Protein AF-A0A522ETX8-F1 (afdb_monomer_lite)

Radius of gyration: 16.04 Å; chains: 1; bounding box: 42×30×45 Å

Foldseek 3Di:
DDDDPVNVVLVVQLVVQLVVLLVCLVVLVVDDDVVNVVCVVSCVLLVVLCVVCVVVVVPDNSSVDSVSSSVSRSVVSNVVSVVVVVVVVVVVVVD

Structure (mmCIF, N/CA/C/O backbone):
data_AF-A0A522ETX8-F1
#
_entry.id   AF-A0A522ETX8-F1
#
loop_
_atom_site.group_PDB
_atom_site.id
_atom_site.type_symbol
_atom_site.label_atom_id
_atom_site.label_alt_id
_atom_site.label_comp_id
_atom_site.label_asym_id
_atom_site.label_entity_id
_atom_site.label_seq_id
_atom_site.pdbx_PDB_ins_code
_atom_site.Cartn_x
_atom_site.Cartn_y
_atom_site.Cartn_z
_atom_site.occupancy
_atom_site.B_iso_or_equiv
_atom_site.auth_seq_id
_atom_site.auth_comp_id
_atom_site.auth_asym_id
_atom_site.auth_atom_id
_atom_site.pdbx_PDB_model_num
ATOM 1 N N . MET A 1 1 ? -22.092 19.927 9.739 1.00 49.50 1 MET A N 1
ATOM 2 C CA . MET A 1 1 ? -21.683 18.519 9.544 1.00 49.50 1 MET A CA 1
ATOM 3 C C . MET A 1 1 ? -20.654 18.174 10.617 1.00 49.50 1 MET A C 1
ATOM 5 O O . MET A 1 1 ? -19.488 18.512 10.478 1.00 49.50 1 MET A O 1
ATOM 9 N N . THR A 1 2 ? -21.089 17.643 11.760 1.00 54.78 2 THR A N 1
ATOM 10 C CA . THR A 1 2 ? -20.217 17.379 12.917 1.00 54.78 2 THR A CA 1
ATOM 11 C C . THR A 1 2 ? -19.473 16.063 12.712 1.00 54.78 2 THR A C 1
ATOM 13 O O . THR A 1 2 ? -20.033 14.981 12.886 1.00 54.78 2 THR A O 1
ATOM 16 N N . ILE A 1 3 ? -18.199 16.153 12.325 1.00 64.56 3 ILE A N 1
ATOM 17 C CA . ILE A 1 3 ? -17.303 14.996 12.266 1.00 64.56 3 ILE A CA 1
ATOM 18 C C . ILE A 1 3 ? -17.188 14.435 13.687 1.00 64.56 3 ILE A C 1
ATOM 20 O O . ILE A 1 3 ? -16.651 15.067 14.596 1.00 64.56 3 ILE A O 1
ATOM 24 N N . THR A 1 4 ? -17.741 13.247 13.901 1.00 81.06 4 THR A N 1
ATOM 25 C CA . THR A 1 4 ? -17.735 12.582 15.206 1.00 81.06 4 THR A CA 1
ATOM 26 C C . THR A 1 4 ? -16.304 12.150 15.553 1.00 81.06 4 THR A C 1
ATOM 28 O O . THR A 1 4 ? -15.564 11.713 14.672 1.00 81.06 4 THR A O 1
ATOM 31 N N . ARG A 1 5 ? -15.902 12.192 16.837 1.00 82.25 5 ARG A N 1
ATOM 32 C CA . ARG A 1 5 ? -14.549 11.785 17.302 1.00 82.25 5 ARG A CA 1
ATOM 33 C C . ARG A 1 5 ? -14.089 10.422 16.761 1.00 82.25 5 ARG A C 1
ATOM 35 O O . ARG A 1 5 ? -12.895 10.205 16.582 1.00 82.25 5 ARG A O 1
ATOM 42 N N . ARG A 1 6 ? -15.027 9.508 16.497 1.00 81.19 6 ARG A N 1
ATOM 43 C CA . ARG A 1 6 ? -14.761 8.202 15.881 1.00 81.19 6 ARG A CA 1
ATOM 44 C C . ARG A 1 6 ? -14.215 8.321 14.455 1.00 81.19 6 ARG A C 1
ATOM 46 O O . ARG A 1 6 ? -13.221 7.675 14.154 1.00 81.19 6 ARG A O 1
ATOM 53 N N . TYR A 1 7 ? -14.807 9.164 13.611 1.00 84.06 7 TYR A N 1
ATOM 54 C CA . TYR A 1 7 ? -14.329 9.370 12.241 1.00 84.06 7 TYR A CA 1
ATOM 55 C C . TYR A 1 7 ? -12.941 9.998 12.214 1.00 84.06 7 TYR A C 1
ATOM 57 O O . TYR A 1 7 ? -12.107 9.558 11.435 1.00 84.06 7 TYR A O 1
ATOM 65 N N . ILE A 1 8 ? -12.659 10.945 13.117 1.00 87.06 8 ILE A N 1
ATOM 66 C CA . ILE A 1 8 ? -11.314 11.525 13.258 1.00 87.06 8 ILE A CA 1
ATOM 67 C C . ILE A 1 8 ? -10.296 10.420 13.550 1.00 87.06 8 ILE A C 1
ATOM 69 O O . ILE A 1 8 ? -9.295 10.319 12.853 1.00 87.06 8 ILE A O 1
ATOM 73 N N . LYS A 1 9 ? -10.580 9.536 14.517 1.00 88.31 9 LYS A N 1
ATOM 74 C CA . LYS A 1 9 ? -9.692 8.408 14.841 1.00 88.31 9 LYS A CA 1
ATOM 75 C C . LYS A 1 9 ? -9.468 7.474 13.651 1.00 88.31 9 LYS A C 1
ATOM 77 O O . LYS A 1 9 ? -8.333 7.078 13.413 1.00 88.31 9 LYS A O 1
ATOM 82 N N . LEU A 1 10 ? -10.528 7.131 12.916 1.00 90.06 10 LEU A N 1
ATOM 83 C CA . LEU A 1 10 ? -10.426 6.253 11.747 1.00 90.06 10 LEU A CA 1
ATOM 84 C C . LEU A 1 10 ? -9.596 6.901 10.638 1.00 90.06 10 LEU A C 1
ATOM 86 O O . LEU A 1 10 ? -8.665 6.275 10.145 1.00 90.06 10 LEU A O 1
ATOM 90 N N . ILE A 1 11 ? -9.878 8.160 10.296 1.00 90.75 11 ILE A N 1
ATOM 91 C CA . ILE A 1 11 ? -9.123 8.909 9.284 1.00 90.75 11 ILE A CA 1
ATOM 92 C C . ILE A 1 11 ? -7.653 9.004 9.694 1.00 90.75 11 ILE A C 1
ATOM 94 O O . ILE A 1 11 ? -6.784 8.658 8.904 1.00 90.75 11 ILE A O 1
ATOM 98 N N . SER A 1 12 ? -7.360 9.385 10.941 1.00 91.88 12 SER A N 1
ATOM 99 C CA . SER A 1 12 ? -5.984 9.438 11.442 1.00 91.88 12 SER A CA 1
ATOM 100 C C . SER A 1 12 ? -5.283 8.081 11.361 1.00 91.88 12 SER A C 1
ATOM 102 O O . SER A 1 12 ? -4.128 8.031 10.951 1.00 91.88 12 SER A O 1
ATOM 104 N N . ALA A 1 13 ? -5.964 6.983 11.703 1.00 91.50 13 ALA A N 1
ATOM 105 C CA . ALA A 1 13 ? -5.397 5.640 11.606 1.00 91.50 13 ALA A CA 1
ATOM 106 C C . ALA A 1 13 ? -5.088 5.246 10.154 1.00 91.50 13 ALA A C 1
ATOM 108 O O . ALA A 1 13 ? -4.000 4.741 9.886 1.00 91.50 13 ALA A O 1
ATOM 109 N N . VAL A 1 14 ? -6.003 5.523 9.215 1.00 93.69 14 VAL A N 1
ATOM 110 C CA . VAL A 1 14 ? -5.773 5.282 7.781 1.00 93.69 14 VAL A CA 1
ATOM 111 C C . VAL A 1 14 ? -4.579 6.094 7.294 1.00 93.69 14 VAL A C 1
ATOM 113 O O . VAL A 1 14 ? -3.685 5.535 6.662 1.00 93.69 14 VAL A O 1
ATOM 116 N N . THR A 1 15 ? -4.529 7.389 7.609 1.00 92.94 15 THR A N 1
ATOM 117 C CA . THR A 1 15 ? -3.443 8.273 7.172 1.00 92.94 15 THR A CA 1
ATOM 118 C C . THR A 1 15 ? -2.097 7.814 7.724 1.00 92.94 15 THR A C 1
ATOM 120 O O . THR A 1 15 ? -1.144 7.681 6.961 1.00 92.94 15 THR A O 1
ATOM 123 N N . LEU A 1 16 ? -2.012 7.508 9.023 1.00 94.44 16 LEU A N 1
ATOM 124 C CA . LEU A 1 16 ? -0.775 7.029 9.646 1.00 94.44 16 LEU A CA 1
ATOM 125 C C . LEU A 1 16 ? -0.301 5.710 9.032 1.00 94.44 16 LEU A C 1
ATOM 127 O O . LEU A 1 16 ? 0.874 5.581 8.697 1.00 94.44 16 LEU A O 1
ATOM 131 N N . LEU A 1 17 ? -1.209 4.752 8.837 1.00 93.19 17 LEU A N 1
ATOM 132 C CA . LEU A 1 17 ? -0.876 3.467 8.229 1.00 93.19 17 LEU A CA 1
ATOM 133 C C . LEU A 1 17 ? -0.414 3.635 6.775 1.00 93.19 17 LEU A C 1
ATOM 135 O O . LEU A 1 17 ? 0.569 3.024 6.367 1.00 93.19 17 LEU A O 1
ATOM 139 N N . THR A 1 18 ? -1.060 4.527 6.022 1.00 93.00 18 THR A N 1
ATOM 140 C CA . THR A 1 18 ? -0.691 4.839 4.634 1.00 93.00 18 THR A CA 1
ATOM 141 C C . THR A 1 18 ? 0.712 5.430 4.552 1.00 93.00 18 THR A C 1
ATOM 143 O O . THR A 1 18 ? 1.512 5.003 3.717 1.00 93.00 18 THR A O 1
ATOM 146 N N . VAL A 1 19 ? 1.027 6.392 5.425 1.00 93.56 19 VAL A N 1
ATOM 147 C CA . VAL A 1 19 ? 2.357 7.012 5.498 1.00 93.56 19 VAL A CA 1
ATOM 148 C C . VAL A 1 19 ? 3.407 5.968 5.866 1.00 93.56 19 VAL A C 1
ATOM 150 O O . VAL A 1 19 ? 4.430 5.890 5.194 1.00 93.56 19 VAL A O 1
ATOM 153 N N . LEU A 1 20 ? 3.136 5.122 6.865 1.00 92.81 20 LEU A N 1
ATOM 154 C CA . LEU A 1 20 ? 4.051 4.058 7.284 1.00 92.81 20 LEU A CA 1
ATOM 155 C C . LEU A 1 20 ? 4.310 3.041 6.171 1.00 92.81 20 LEU A C 1
ATOM 157 O O . LEU A 1 20 ? 5.465 2.720 5.916 1.00 92.81 20 LEU A O 1
ATOM 161 N N . LEU A 1 21 ? 3.270 2.560 5.487 1.00 91.31 21 LEU A N 1
ATOM 162 C CA . LEU A 1 21 ? 3.410 1.605 4.383 1.00 91.31 21 LEU A CA 1
ATOM 163 C C . LEU A 1 21 ? 4.156 2.210 3.195 1.00 91.31 21 LEU A C 1
ATOM 165 O O . LEU A 1 21 ? 4.986 1.545 2.584 1.00 91.31 21 LEU A O 1
ATOM 169 N N . THR A 1 22 ? 3.889 3.477 2.883 1.00 90.56 22 THR A N 1
ATOM 170 C CA . THR A 1 22 ? 4.551 4.172 1.774 1.00 90.56 22 THR A CA 1
ATOM 171 C C . THR A 1 22 ? 6.018 4.429 2.090 1.00 90.56 22 THR A C 1
ATOM 173 O O . THR A 1 22 ? 6.880 4.127 1.273 1.00 90.56 22 THR A O 1
ATOM 176 N N . TRP A 1 23 ? 6.319 4.920 3.294 1.00 90.88 23 TRP A N 1
ATOM 177 C CA . TRP A 1 23 ? 7.693 5.054 3.773 1.00 90.88 23 TRP A CA 1
ATOM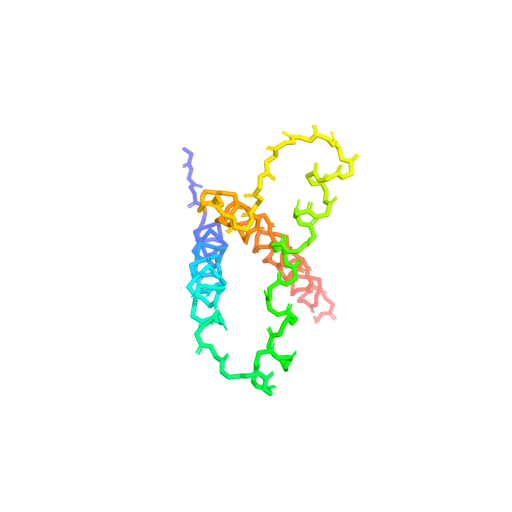 178 C C . TRP A 1 23 ? 8.422 3.709 3.749 1.00 90.88 23 TRP A C 1
ATOM 180 O O . TRP A 1 23 ? 9.530 3.608 3.226 1.00 90.88 23 TRP A O 1
ATOM 190 N N . PHE A 1 24 ? 7.776 2.664 4.273 1.00 89.06 24 PHE A N 1
ATOM 191 C CA . PHE A 1 24 ? 8.335 1.322 4.303 1.00 89.06 24 PHE A CA 1
ATOM 192 C C . PHE A 1 24 ? 8.615 0.790 2.902 1.00 89.06 24 PHE A C 1
ATOM 194 O O . PHE A 1 24 ? 9.665 0.203 2.695 1.00 89.06 24 PHE A O 1
ATOM 201 N N . PHE A 1 25 ? 7.715 1.009 1.944 1.00 87.56 25 PHE A N 1
ATOM 202 C CA . PHE A 1 25 ? 7.898 0.585 0.560 1.00 87.56 25 PHE A CA 1
ATOM 203 C C . PHE A 1 25 ? 9.188 1.155 -0.048 1.00 87.56 25 PHE A C 1
ATOM 205 O O . PHE A 1 25 ? 9.975 0.400 -0.610 1.00 87.56 25 PHE A O 1
ATOM 212 N N . TYR A 1 26 ? 9.459 2.450 0.135 1.00 86.94 26 TYR A N 1
ATOM 213 C CA . TYR A 1 26 ? 10.697 3.057 -0.366 1.00 86.94 26 TYR A CA 1
ATOM 214 C C . TYR A 1 26 ? 11.932 2.626 0.432 1.00 86.94 26 TYR A C 1
ATOM 216 O O . TYR A 1 26 ? 12.982 2.353 -0.145 1.00 86.94 26 TYR A O 1
ATOM 224 N N . ALA A 1 27 ? 11.818 2.511 1.758 1.00 86.12 27 ALA A N 1
ATOM 225 C CA . ALA A 1 27 ? 12.915 2.015 2.586 1.00 86.12 27 ALA A CA 1
ATOM 226 C C . ALA A 1 27 ? 13.270 0.554 2.252 1.00 86.12 27 ALA A C 1
ATOM 228 O O . ALA A 1 27 ? 14.443 0.184 2.233 1.00 86.12 27 ALA A O 1
ATOM 229 N N . HIS A 1 28 ? 12.270 -0.271 1.937 1.00 81.62 28 HIS A N 1
ATOM 230 C CA . HIS A 1 28 ? 12.410 -1.688 1.602 1.00 81.62 28 HIS A CA 1
ATOM 231 C C . HIS A 1 28 ? 13.307 -1.929 0.391 1.00 81.62 28 HIS A C 1
ATOM 233 O O . HIS A 1 28 ? 14.046 -2.915 0.364 1.00 81.62 28 HIS A O 1
ATOM 239 N N . GLU A 1 29 ? 13.300 -1.021 -0.585 1.00 75.69 29 GLU A N 1
ATOM 240 C CA . GLU A 1 29 ? 14.165 -1.132 -1.760 1.00 75.69 29 GLU A CA 1
ATOM 241 C C . GLU A 1 29 ? 15.654 -1.046 -1.419 1.00 75.69 29 GLU A C 1
ATOM 243 O O . GLU A 1 29 ? 16.480 -1.614 -2.134 1.00 75.69 29 GLU A O 1
ATOM 248 N N . THR A 1 30 ? 15.993 -0.410 -0.294 1.00 81.75 30 THR A N 1
ATOM 249 C CA . THR A 1 30 ? 17.375 -0.272 0.184 1.00 81.75 30 THR A CA 1
ATOM 250 C C . THR A 1 30 ? 17.863 -1.481 0.991 1.00 81.75 30 THR A C 1
ATOM 252 O O . THR A 1 30 ? 19.053 -1.582 1.293 1.00 81.75 30 THR A O 1
ATOM 255 N N . PHE A 1 31 ? 16.978 -2.424 1.344 1.00 82.19 31 PHE A N 1
ATOM 256 C CA . PHE A 1 31 ? 17.345 -3.563 2.184 1.00 82.19 31 PHE A CA 1
ATOM 257 C C . PHE A 1 31 ? 18.114 -4.657 1.427 1.00 82.19 31 PHE A C 1
ATOM 259 O O . PHE A 1 31 ? 17.797 -4.987 0.279 1.00 82.19 31 PHE A O 1
ATOM 266 N N . PRO A 1 32 ? 19.093 -5.307 2.087 1.00 81.19 32 PRO A N 1
ATOM 267 C CA . PRO A 1 32 ? 19.803 -6.439 1.513 1.00 81.19 32 PRO A CA 1
ATOM 268 C C . PRO A 1 32 ? 18.859 -7.634 1.303 1.00 81.19 32 PRO A C 1
ATOM 270 O O . PRO A 1 32 ? 17.879 -7.836 2.025 1.00 81.19 32 PRO A O 1
ATOM 273 N N . LYS A 1 33 ? 19.193 -8.469 0.312 1.00 74.50 33 LYS A N 1
ATOM 274 C CA . LYS A 1 33 ? 18.363 -9.568 -0.216 1.00 74.50 33 LYS A CA 1
ATOM 275 C C . LYS A 1 33 ? 17.700 -10.503 0.824 1.00 74.50 33 LYS A C 1
ATOM 277 O O . LYS A 1 33 ? 16.546 -10.854 0.579 1.00 74.50 33 LYS A O 1
ATOM 282 N N . PRO A 1 34 ? 18.310 -10.884 1.971 1.00 74.25 34 PRO A N 1
ATOM 283 C CA . PRO A 1 34 ? 17.606 -11.716 2.954 1.00 74.25 34 PRO A CA 1
ATOM 284 C C . PRO A 1 34 ? 16.486 -10.961 3.686 1.00 74.25 34 PRO A C 1
ATOM 286 O O . PRO A 1 34 ? 15.402 -11.504 3.891 1.00 74.25 34 PRO A O 1
ATOM 289 N N . LEU A 1 35 ? 16.707 -9.688 4.026 1.00 72.38 35 LEU A N 1
ATOM 290 C CA . LEU A 1 35 ? 15.707 -8.861 4.705 1.00 72.38 35 LEU A CA 1
ATOM 291 C C . LEU A 1 35 ? 14.577 -8.469 3.757 1.00 72.38 35 LEU A C 1
ATOM 293 O O . LEU A 1 35 ? 13.415 -8.457 4.163 1.00 72.38 35 LEU A O 1
ATOM 297 N N . ARG A 1 36 ? 14.902 -8.225 2.482 1.00 74.12 36 ARG A N 1
ATOM 298 C CA . ARG A 1 36 ? 13.927 -7.870 1.445 1.00 74.12 36 ARG A CA 1
ATOM 299 C C . ARG A 1 36 ? 12.881 -8.968 1.232 1.00 74.12 36 ARG A C 1
ATOM 301 O O . ARG A 1 36 ? 11.701 -8.659 1.094 1.00 74.12 36 ARG A O 1
ATOM 308 N N . ALA A 1 37 ? 13.289 -10.238 1.268 1.00 72.69 37 ALA A N 1
ATOM 309 C CA . ALA A 1 37 ? 12.376 -11.375 1.139 1.00 72.69 37 ALA A CA 1
ATOM 310 C C . ALA A 1 37 ? 11.429 -11.502 2.344 1.00 72.69 37 ALA A C 1
ATOM 312 O O . ALA A 1 37 ? 10.219 -11.621 2.165 1.00 72.69 37 ALA A O 1
ATOM 313 N N . ALA A 1 38 ? 11.959 -11.401 3.568 1.00 72.69 38 ALA A N 1
ATOM 314 C CA . ALA A 1 38 ? 11.159 -11.500 4.793 1.00 72.69 38 ALA A CA 1
ATOM 315 C C . ALA A 1 38 ? 10.089 -10.398 4.896 1.00 72.69 38 ALA A C 1
ATOM 317 O O . ALA A 1 38 ? 9.009 -10.602 5.445 1.00 72.69 38 ALA A O 1
ATOM 318 N N . THR A 1 39 ? 10.382 -9.228 4.337 1.00 77.00 39 THR A N 1
ATOM 319 C CA . THR A 1 39 ? 9.520 -8.045 4.406 1.00 77.00 39 THR A CA 1
ATOM 320 C C . THR A 1 39 ? 8.688 -7.805 3.144 1.00 77.00 39 THR A C 1
ATOM 322 O O . THR A 1 39 ? 7.880 -6.878 3.112 1.00 77.00 39 THR A O 1
ATOM 325 N N . ALA A 1 40 ? 8.813 -8.662 2.125 1.00 76.19 40 ALA A N 1
ATOM 326 C CA . ALA A 1 40 ? 8.088 -8.539 0.857 1.00 76.19 40 ALA A CA 1
ATOM 327 C C . ALA A 1 40 ? 6.559 -8.539 1.033 1.00 76.19 40 ALA A C 1
ATOM 329 O O . ALA A 1 40 ? 5.844 -7.890 0.271 1.00 76.19 40 ALA A O 1
ATOM 330 N N . LEU A 1 41 ? 6.060 -9.202 2.082 1.00 79.88 41 LEU A N 1
ATOM 331 C CA . LEU A 1 41 ? 4.645 -9.206 2.462 1.00 79.88 41 LEU A CA 1
ATOM 332 C C . LEU A 1 41 ? 4.081 -7.798 2.696 1.00 79.88 41 LEU A C 1
ATOM 334 O O . LEU A 1 41 ? 2.914 -7.555 2.403 1.00 79.88 41 LEU A O 1
ATOM 338 N N . VAL A 1 42 ? 4.890 -6.851 3.171 1.00 80.19 42 VAL A N 1
ATOM 339 C CA . VAL A 1 42 ? 4.441 -5.471 3.414 1.00 80.19 42 VAL A CA 1
ATOM 340 C C . VAL A 1 42 ? 4.263 -4.700 2.098 1.00 80.19 42 VAL A C 1
ATOM 342 O O . VAL A 1 42 ? 3.419 -3.814 2.015 1.00 80.19 42 VAL A O 1
ATOM 345 N N . GLY A 1 43 ? 4.984 -5.084 1.038 1.00 81.31 43 GLY A N 1
ATOM 346 C CA . GLY A 1 43 ? 4.832 -4.539 -0.317 1.00 81.31 43 GLY A CA 1
ATOM 347 C C . GLY A 1 43 ? 3.673 -5.145 -1.121 1.00 81.31 43 GLY A C 1
ATOM 348 O O . GLY A 1 43 ? 3.459 -4.764 -2.274 1.00 81.31 43 GLY A O 1
ATOM 349 N N . THR A 1 44 ? 2.906 -6.074 -0.539 1.00 86.25 44 THR A N 1
ATOM 350 C CA . THR A 1 44 ? 1.781 -6.742 -1.219 1.00 86.25 44 THR A CA 1
ATOM 351 C C . THR A 1 44 ? 0.713 -5.802 -1.783 1.00 86.25 44 THR A C 1
ATOM 353 O O . THR A 1 44 ? 0.250 -6.092 -2.886 1.00 86.25 44 THR A O 1
ATOM 356 N N . PRO A 1 45 ? 0.335 -4.670 -1.153 1.00 88.81 45 PRO A N 1
ATOM 357 C CA . PRO A 1 45 ? -0.689 -3.790 -1.718 1.00 88.81 45 PRO A CA 1
ATOM 358 C C . PRO A 1 45 ? -0.269 -3.211 -3.069 1.00 88.81 45 PRO A C 1
ATOM 360 O O . PRO A 1 45 ? -1.058 -3.175 -4.011 1.00 88.81 45 PRO A O 1
ATOM 363 N N . VAL A 1 46 ? 1.001 -2.812 -3.175 1.00 89.06 46 VAL A N 1
ATOM 364 C CA . VAL A 1 46 ? 1.587 -2.256 -4.399 1.00 89.06 46 VAL A CA 1
ATOM 365 C C . VAL A 1 46 ? 1.717 -3.339 -5.471 1.00 89.06 46 VAL A C 1
ATOM 367 O O . VAL A 1 46 ? 1.404 -3.094 -6.634 1.00 89.06 46 VAL A O 1
ATOM 370 N N . ALA A 1 47 ? 2.093 -4.562 -5.085 1.00 89.81 47 ALA A N 1
ATOM 371 C CA . ALA A 1 47 ? 2.155 -5.698 -6.004 1.00 89.81 47 ALA A CA 1
ATOM 372 C C . ALA A 1 47 ? 0.778 -6.080 -6.570 1.00 89.81 47 ALA A C 1
ATOM 374 O O . ALA A 1 47 ? 0.644 -6.297 -7.774 1.00 89.81 47 ALA A O 1
ATOM 375 N N . ILE A 1 48 ? -0.257 -6.103 -5.726 1.00 89.94 48 ILE A N 1
ATOM 376 C CA . ILE A 1 48 ? -1.642 -6.353 -6.147 1.00 89.94 48 ILE A CA 1
ATOM 377 C C . ILE A 1 48 ? -2.111 -5.254 -7.102 1.00 89.94 48 ILE A C 1
ATOM 379 O O . ILE A 1 48 ? -2.665 -5.556 -8.156 1.00 89.94 48 ILE A O 1
ATOM 383 N N . ALA A 1 49 ? -1.856 -3.985 -6.773 1.00 90.69 49 ALA A N 1
ATOM 384 C CA . ALA A 1 49 ? -2.208 -2.863 -7.635 1.00 90.69 49 ALA A CA 1
ATOM 385 C C . ALA A 1 49 ? -1.476 -2.909 -8.985 1.00 90.69 49 ALA A C 1
ATOM 387 O O . ALA A 1 49 ? -2.081 -2.640 -10.022 1.00 90.69 49 ALA A O 1
ATOM 388 N N . SER A 1 50 ? -0.205 -3.314 -8.996 1.00 91.19 50 SER A N 1
ATOM 389 C CA . SER A 1 50 ? 0.565 -3.522 -10.224 1.00 91.19 50 SER A CA 1
ATOM 390 C C . SER A 1 50 ? -0.013 -4.651 -11.083 1.00 91.19 50 SER A C 1
ATOM 392 O O . SER A 1 50 ? -0.259 -4.467 -12.276 1.00 91.19 50 SER A O 1
ATOM 394 N N . GLY A 1 51 ? -0.342 -5.790 -10.465 1.00 90.50 51 GLY A N 1
ATOM 395 C CA . GLY A 1 51 ? -1.014 -6.902 -11.140 1.00 90.50 51 GLY A CA 1
ATOM 396 C C . GLY A 1 51 ? -2.381 -6.511 -11.710 1.00 90.50 51 GLY A C 1
ATOM 397 O O . GLY A 1 51 ? -2.702 -6.874 -12.840 1.00 90.50 51 GLY A O 1
ATOM 398 N N . LEU A 1 52 ? -3.162 -5.714 -10.973 1.00 91.50 52 LEU A N 1
ATOM 399 C CA . LEU A 1 52 ? -4.440 -5.170 -11.439 1.00 91.50 52 LEU A CA 1
ATOM 400 C C . LEU A 1 52 ? -4.261 -4.199 -12.609 1.00 91.50 52 LEU A C 1
ATOM 402 O O . LEU A 1 52 ? -5.004 -4.292 -13.582 1.00 91.50 52 LEU A O 1
ATOM 406 N N . SER A 1 53 ? -3.272 -3.303 -12.546 1.00 92.44 53 SER A N 1
ATOM 407 C CA . SER A 1 53 ? -2.939 -2.381 -13.641 1.00 92.44 53 SER A CA 1
ATOM 408 C C . SER A 1 53 ? -2.607 -3.137 -14.928 1.00 92.44 53 SER A C 1
ATOM 410 O O . SER A 1 53 ? -3.112 -2.792 -15.999 1.00 92.44 53 SER A O 1
ATOM 412 N N . TYR A 1 54 ? -1.828 -4.217 -14.812 1.00 92.19 54 TYR A N 1
ATOM 413 C CA . TYR A 1 54 ? -1.507 -5.099 -15.930 1.00 92.19 54 TYR A CA 1
ATOM 414 C C . TYR A 1 54 ? -2.746 -5.828 -16.468 1.00 92.19 54 TYR A C 1
ATOM 416 O O . TYR A 1 54 ? -3.025 -5.772 -17.665 1.00 92.19 54 TYR A O 1
ATOM 424 N N . TYR A 1 55 ? -3.525 -6.464 -15.588 1.00 93.56 55 TYR A N 1
ATOM 425 C CA . TYR A 1 55 ? -4.720 -7.225 -15.963 1.00 93.56 55 TYR A CA 1
ATOM 426 C C . TYR A 1 55 ? -5.773 -6.355 -16.666 1.00 93.56 55 TYR A C 1
ATOM 428 O O . TYR A 1 55 ? -6.349 -6.755 -17.676 1.00 93.56 55 TYR A O 1
ATOM 436 N N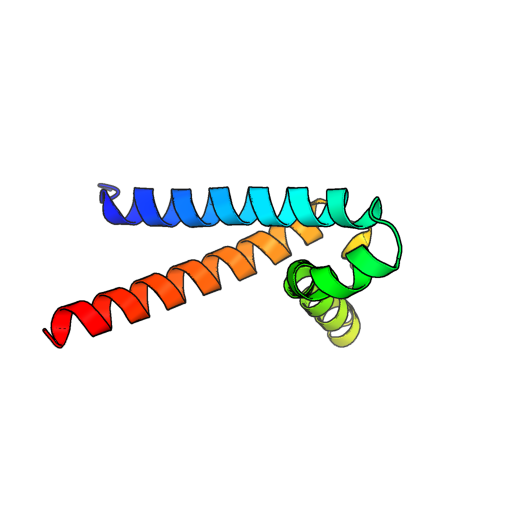 . LEU A 1 56 ? -5.986 -5.139 -16.161 1.00 93.44 56 LEU A N 1
ATOM 437 C CA . LEU A 1 56 ? -6.946 -4.175 -16.698 1.00 93.44 56 LEU A CA 1
ATOM 438 C C . LEU A 1 56 ? -6.380 -3.329 -17.851 1.00 93.44 56 LEU A C 1
ATOM 440 O O . LEU A 1 56 ? -7.096 -2.481 -18.378 1.00 93.44 56 LEU A O 1
ATOM 444 N N . LYS A 1 57 ? -5.120 -3.548 -18.256 1.00 92.75 57 LYS A N 1
ATOM 445 C CA . LYS A 1 57 ? -4.421 -2.789 -19.310 1.00 92.75 57 LYS A CA 1
ATOM 446 C C . LYS A 1 57 ? -4.454 -1.271 -19.089 1.00 92.75 57 LYS A C 1
ATOM 448 O O . LYS A 1 57 ? -4.588 -0.503 -20.038 1.00 92.75 57 LYS A O 1
ATOM 453 N N . LEU A 1 58 ? -4.306 -0.831 -17.839 1.00 89.19 58 LEU A N 1
ATOM 454 C CA . LEU A 1 58 ? -4.368 0.593 -17.480 1.00 89.19 58 LEU A CA 1
ATOM 455 C C . LEU A 1 58 ? -3.123 1.375 -17.918 1.00 89.19 58 LEU A C 1
ATOM 457 O O . LEU A 1 58 ? -3.158 2.600 -17.956 1.00 89.19 58 LEU A O 1
ATOM 461 N N . GLY A 1 59 ? -2.020 0.686 -18.231 1.00 89.38 59 GLY A N 1
ATOM 462 C CA . GLY A 1 59 ? -0.772 1.326 -18.655 1.00 89.38 59 GLY A CA 1
ATOM 463 C C . GLY A 1 59 ? -0.086 2.132 -17.548 1.00 89.38 59 GLY A C 1
ATOM 464 O O . GLY A 1 59 ? 0.756 2.971 -17.847 1.00 89.38 59 GLY A O 1
ATOM 465 N N . ILE A 1 60 ? -0.438 1.895 -16.279 1.00 89.25 60 ILE A N 1
ATOM 466 C CA . ILE A 1 60 ? 0.141 2.602 -15.132 1.00 89.25 60 ILE A CA 1
ATOM 467 C C . ILE A 1 60 ? 1.278 1.747 -14.554 1.00 89.25 60 ILE A C 1
ATOM 469 O O . ILE A 1 60 ? 0.990 0.685 -13.984 1.00 89.25 60 ILE A O 1
ATOM 473 N N . PRO A 1 61 ? 2.549 2.177 -14.654 1.00 90.12 61 PRO A N 1
ATOM 474 C CA . PRO A 1 61 ? 3.669 1.508 -14.000 1.00 90.12 61 PRO A CA 1
ATOM 475 C C . PRO A 1 61 ? 3.649 1.834 -12.501 1.00 90.12 61 PRO A C 1
ATOM 477 O O . PRO A 1 61 ? 4.207 2.831 -12.050 1.00 90.12 61 PRO A O 1
ATOM 480 N N . VAL A 1 62 ? 2.940 1.014 -11.718 1.00 89.19 62 VAL A N 1
ATOM 481 C CA . VAL A 1 62 ? 2.601 1.314 -10.313 1.00 89.19 62 VAL A CA 1
ATOM 482 C C . VAL A 1 62 ? 3.837 1.493 -9.426 1.00 89.19 62 VAL A C 1
ATOM 484 O O . VAL A 1 62 ? 3.832 2.380 -8.580 1.00 89.19 62 VAL A O 1
ATOM 487 N N . TYR A 1 63 ? 4.890 0.697 -9.631 1.00 87.69 63 TYR A N 1
ATOM 488 C CA . TYR A 1 63 ? 6.134 0.784 -8.854 1.00 87.69 63 TYR A CA 1
ATOM 489 C C . TYR A 1 63 ? 6.888 2.099 -9.091 1.00 87.69 63 TYR A C 1
ATOM 491 O O . TYR A 1 63 ? 7.401 2.689 -8.146 1.00 87.69 63 TYR A O 1
ATOM 499 N N . ASP A 1 64 ? 6.882 2.587 -10.330 1.00 87.81 64 ASP A N 1
ATOM 500 C CA . ASP A 1 64 ? 7.616 3.790 -10.739 1.00 87.81 64 ASP A CA 1
ATOM 501 C C . ASP A 1 64 ? 6.799 5.074 -10.546 1.00 87.81 64 ASP A C 1
ATOM 503 O O . ASP A 1 64 ? 7.282 6.177 -10.795 1.00 87.81 64 ASP A O 1
ATOM 507 N N . THR A 1 65 ? 5.539 4.944 -10.125 1.00 92.06 65 THR A N 1
ATOM 508 C CA . THR A 1 65 ? 4.588 6.051 -10.043 1.00 92.06 65 THR A CA 1
ATOM 509 C C . THR A 1 65 ? 4.259 6.364 -8.580 1.00 92.06 65 THR A C 1
ATOM 511 O O . THR A 1 65 ? 3.408 5.695 -7.986 1.00 92.06 65 THR A O 1
ATOM 514 N N . PRO A 1 66 ? 4.844 7.423 -7.979 1.00 90.00 66 PRO A N 1
ATOM 515 C CA . PRO A 1 66 ? 4.714 7.680 -6.544 1.00 90.00 66 PRO A CA 1
ATOM 516 C C . PRO A 1 66 ? 3.272 7.836 -6.057 1.00 90.00 66 PRO A C 1
ATOM 518 O O . PRO A 1 66 ? 2.911 7.325 -4.996 1.00 90.00 66 PRO A O 1
ATOM 521 N N . TRP A 1 67 ? 2.419 8.503 -6.840 1.00 90.56 67 TRP A N 1
ATOM 522 C CA . TRP A 1 67 ? 1.010 8.675 -6.481 1.00 90.56 67 TRP A CA 1
ATOM 523 C C . TRP A 1 67 ? 0.231 7.353 -6.530 1.00 90.56 67 TRP A C 1
ATOM 525 O O . TRP A 1 67 ? -0.692 7.166 -5.739 1.00 90.56 67 TRP A O 1
ATOM 535 N N . ALA A 1 68 ? 0.620 6.413 -7.398 1.00 91.62 68 ALA A N 1
ATOM 536 C CA . ALA A 1 68 ? -0.014 5.102 -7.499 1.00 91.62 68 ALA A CA 1
ATOM 537 C C . ALA A 1 68 ? 0.355 4.217 -6.299 1.00 91.62 68 ALA A C 1
ATOM 539 O O . ALA A 1 68 ? -0.515 3.539 -5.749 1.00 91.62 68 ALA A O 1
ATOM 540 N N . VAL A 1 69 ? 1.606 4.284 -5.829 1.00 91.62 69 VAL A N 1
ATOM 541 C CA . VAL A 1 69 ? 2.045 3.639 -4.578 1.00 91.62 69 VAL A CA 1
ATOM 542 C C . VAL A 1 69 ? 1.239 4.167 -3.389 1.00 91.62 69 VAL A C 1
ATOM 544 O O . VAL A 1 69 ? 0.660 3.382 -2.634 1.00 91.62 69 VAL A O 1
ATOM 547 N N . VAL A 1 70 ? 1.140 5.496 -3.253 1.00 93.38 70 VAL A N 1
ATOM 548 C CA . VAL A 1 70 ? 0.360 6.140 -2.182 1.00 93.38 70 VAL A CA 1
ATOM 549 C C . VAL A 1 70 ? -1.103 5.708 -2.243 1.00 93.38 70 VAL A C 1
ATOM 551 O O . VAL A 1 70 ? -1.665 5.323 -1.221 1.00 93.38 70 VAL A O 1
ATOM 554 N N . LEU A 1 71 ? -1.717 5.720 -3.428 1.00 92.81 71 LEU A N 1
ATOM 555 C CA . LEU A 1 71 ? -3.117 5.336 -3.609 1.00 92.81 71 LEU A 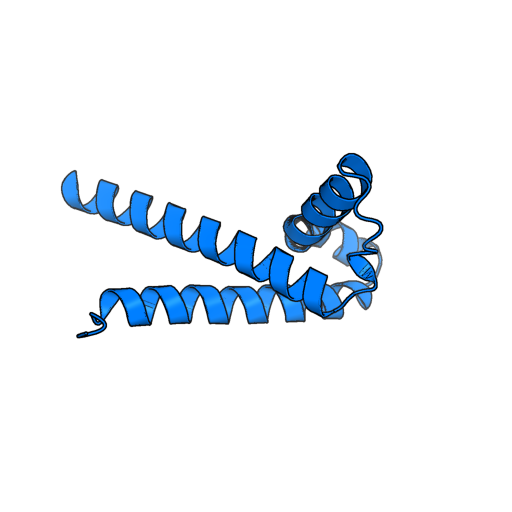CA 1
ATOM 556 C C . LEU A 1 71 ? -3.366 3.858 -3.274 1.00 92.81 71 LEU A C 1
ATOM 558 O O . LEU A 1 71 ? -4.371 3.524 -2.641 1.00 92.81 71 LEU A O 1
ATOM 562 N N . SER A 1 72 ? -2.440 2.978 -3.650 1.00 92.94 72 SER A N 1
ATOM 563 C CA . SER A 1 72 ? -2.505 1.546 -3.338 1.00 92.94 72 SER A CA 1
ATOM 564 C C . SER A 1 72 ? -2.468 1.318 -1.827 1.00 92.94 72 SER A C 1
ATOM 566 O O . SER A 1 72 ? -3.337 0.646 -1.267 1.00 92.94 72 SER A O 1
ATOM 568 N N . ASN A 1 73 ? -1.514 1.958 -1.147 1.00 93.88 73 ASN A N 1
ATOM 569 C CA . ASN A 1 73 ? -1.372 1.879 0.305 1.00 93.88 73 ASN A CA 1
ATOM 570 C C . ASN A 1 73 ? -2.538 2.542 1.042 1.00 93.88 73 ASN A C 1
ATOM 572 O O . ASN A 1 73 ? -2.957 2.034 2.081 1.00 93.88 73 ASN A O 1
ATOM 576 N N . LEU A 1 74 ? -3.096 3.629 0.506 1.00 93.75 74 LEU A N 1
ATOM 577 C CA . LEU A 1 74 ? -4.269 4.303 1.060 1.00 93.75 74 LEU A CA 1
ATOM 578 C C . LEU A 1 74 ? -5.494 3.393 1.015 1.00 93.75 74 LEU A C 1
ATOM 580 O O . LEU A 1 74 ? -6.172 3.209 2.024 1.00 93.75 74 LEU A O 1
ATOM 584 N N . THR A 1 75 ? -5.748 2.790 -0.146 1.00 93.38 75 THR A N 1
ATOM 585 C CA . THR A 1 75 ? -6.882 1.884 -0.358 1.00 93.38 75 THR A CA 1
ATOM 586 C C . THR A 1 75 ? -6.778 0.675 0.566 1.00 93.38 75 THR A C 1
ATOM 588 O O . THR A 1 75 ? -7.739 0.309 1.244 1.00 93.38 75 THR A O 1
ATOM 591 N N . PHE A 1 76 ? -5.583 0.094 0.663 1.00 94.00 76 PHE A N 1
ATOM 592 C CA . PHE A 1 76 ? -5.316 -1.019 1.564 1.00 94.00 76 PHE A CA 1
ATOM 593 C C . PHE A 1 76 ? -5.465 -0.634 3.041 1.00 94.00 76 PHE A C 1
ATOM 595 O O . PHE A 1 76 ? -6.108 -1.352 3.806 1.00 94.00 76 PHE A O 1
ATOM 602 N N . SER A 1 77 ? -4.942 0.527 3.438 1.00 93.19 77 SER A N 1
ATOM 603 C CA . SER A 1 77 ? -5.059 1.035 4.808 1.00 93.19 77 SER A CA 1
ATOM 604 C C . SER A 1 77 ? -6.513 1.285 5.197 1.00 93.19 77 SER A C 1
ATOM 606 O O . SER A 1 77 ? -6.929 0.917 6.293 1.00 93.19 77 SER A O 1
ATOM 608 N N . ALA A 1 78 ? -7.306 1.861 4.292 1.00 92.25 78 ALA A N 1
ATOM 609 C CA . ALA A 1 78 ? -8.731 2.080 4.500 1.00 92.25 78 ALA A CA 1
ATOM 610 C C . ALA A 1 78 ? -9.479 0.756 4.703 1.00 92.25 78 ALA A C 1
ATOM 612 O O . ALA A 1 78 ? -10.257 0.634 5.651 1.00 92.25 78 ALA A O 1
ATOM 613 N N . LEU A 1 79 ? -9.200 -0.253 3.872 1.00 93.31 79 LEU A N 1
ATOM 614 C CA . LEU A 1 79 ? -9.787 -1.587 4.005 1.00 93.31 79 LEU A CA 1
ATOM 615 C C . LEU A 1 79 ? -9.402 -2.256 5.329 1.00 93.31 79 LEU A C 1
ATOM 617 O O . LEU A 1 79 ? -10.278 -2.769 6.025 1.00 93.31 79 LEU A O 1
ATOM 621 N N . LEU A 1 80 ? -8.124 -2.217 5.712 1.00 91.81 80 LEU A N 1
ATOM 622 C CA . LEU A 1 80 ? -7.654 -2.793 6.974 1.00 91.81 80 LEU A CA 1
ATOM 623 C C . LEU A 1 80 ? -8.291 -2.122 8.188 1.00 91.81 80 LEU A C 1
ATOM 625 O O . LEU A 1 80 ? -8.798 -2.810 9.072 1.00 91.81 80 LEU A O 1
ATOM 629 N N . VAL A 1 81 ? -8.296 -0.789 8.233 1.00 92.06 81 VAL A N 1
ATOM 630 C CA . VAL A 1 81 ? -8.887 -0.032 9.345 1.00 92.06 81 VAL A CA 1
ATOM 631 C C . VAL A 1 81 ? -10.394 -0.270 9.421 1.00 92.06 81 VAL A C 1
ATOM 633 O O . VAL A 1 81 ? -10.927 -0.443 10.515 1.00 92.06 81 VAL A O 1
ATOM 636 N N . PHE A 1 82 ? -11.080 -0.351 8.280 1.00 91.44 82 PHE A N 1
ATOM 637 C CA . PHE A 1 82 ? -12.504 -0.672 8.234 1.00 91.44 82 PHE A CA 1
ATOM 638 C C . PHE A 1 82 ? -12.801 -2.089 8.747 1.00 91.44 82 PHE A C 1
ATOM 640 O O . PHE A 1 82 ? -13.705 -2.278 9.564 1.00 91.44 82 PHE A O 1
ATOM 647 N N . LEU A 1 83 ? -12.033 -3.090 8.307 1.00 91.81 83 LEU A N 1
ATOM 648 C CA . LEU A 1 83 ? -12.172 -4.473 8.770 1.00 91.81 83 LEU A CA 1
ATOM 649 C C . LEU A 1 83 ? -11.866 -4.598 10.265 1.00 91.81 83 LEU A C 1
ATOM 651 O O . LEU A 1 83 ? -12.610 -5.268 10.984 1.00 91.81 83 LEU A O 1
ATOM 655 N N . ALA A 1 84 ? -10.823 -3.917 10.741 1.00 89.19 84 ALA A N 1
ATOM 656 C CA . ALA A 1 84 ? -10.471 -3.865 12.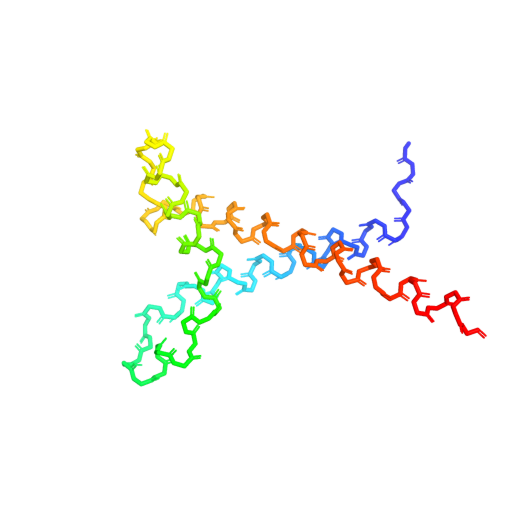151 1.00 89.19 84 ALA A CA 1
ATOM 657 C C . ALA A 1 84 ? -11.600 -3.234 12.976 1.00 89.19 84 ALA A C 1
ATOM 659 O O . ALA A 1 84 ? -12.080 -3.859 13.920 1.00 89.19 84 ALA A O 1
ATOM 660 N N . ASP A 1 85 ? -12.088 -2.049 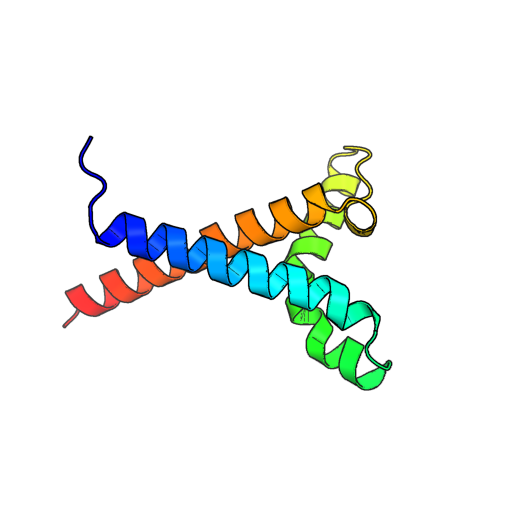12.597 1.00 88.00 85 ASP A N 1
ATOM 661 C CA . ASP A 1 85 ? -13.207 -1.385 13.278 1.00 88.00 85 ASP A CA 1
ATOM 662 C C . ASP A 1 85 ? -14.449 -2.288 13.306 1.00 88.00 85 ASP A C 1
ATOM 664 O O . ASP A 1 85 ? -15.069 -2.462 14.356 1.00 88.00 85 ASP A O 1
ATOM 668 N N . LYS A 1 86 ? -14.783 -2.954 12.194 1.00 87.38 86 LYS A N 1
ATOM 669 C CA . LYS A 1 86 ? -15.900 -3.908 12.143 1.00 87.38 86 LYS A CA 1
ATOM 670 C C . LYS A 1 86 ? -15.702 -5.086 13.104 1.00 87.38 86 LYS A C 1
ATOM 672 O O . LYS A 1 86 ? -16.640 -5.451 13.814 1.00 87.38 86 LYS A O 1
ATOM 677 N N . PHE A 1 87 ? -14.506 -5.672 13.148 1.00 87.00 87 PHE A N 1
ATOM 678 C CA . PHE A 1 87 ? -14.199 -6.824 13.998 1.00 87.00 87 PHE A CA 1
ATOM 679 C C . PHE A 1 87 ? -14.204 -6.463 15.489 1.00 87.00 87 PHE A C 1
ATOM 681 O O . PHE A 1 87 ? -14.819 -7.163 16.296 1.00 87.00 87 PHE A O 1
ATOM 688 N N . PHE A 1 88 ? -13.592 -5.335 15.859 1.00 83.12 88 PHE A N 1
ATOM 689 C CA . PHE A 1 88 ? -13.578 -4.850 17.239 1.00 83.12 88 PHE A CA 1
ATOM 690 C C . PHE A 1 88 ? -14.973 -4.453 17.726 1.00 83.12 88 PHE A C 1
ATOM 692 O O . PHE A 1 88 ? -15.343 -4.806 18.844 1.00 83.12 88 PHE A O 1
ATOM 699 N N . ASN A 1 89 ? -15.783 -3.798 16.888 1.00 79.44 89 ASN A N 1
ATOM 700 C CA . ASN A 1 89 ? -17.163 -3.473 17.252 1.00 79.44 89 ASN A CA 1
ATOM 701 C C . ASN A 1 89 ? -18.040 -4.717 17.408 1.00 79.44 89 ASN A C 1
ATOM 703 O O . ASN A 1 89 ? -18.901 -4.732 18.282 1.00 79.44 89 ASN A O 1
ATOM 707 N N . LYS A 1 90 ? -17.828 -5.757 16.590 1.00 77.81 90 LYS A N 1
ATOM 708 C CA . LYS A 1 90 ? -18.533 -7.035 16.749 1.00 77.81 90 LYS A CA 1
ATOM 709 C C . LYS A 1 90 ? -18.182 -7.680 18.093 1.00 77.81 90 LYS A C 1
ATOM 711 O O . LYS A 1 90 ? -19.070 -7.951 18.888 1.00 77.81 90 LYS A O 1
ATOM 716 N N . ARG A 1 91 ? -16.886 -7.789 18.403 1.00 75.56 91 ARG A N 1
ATOM 717 C CA . ARG A 1 91 ? -16.392 -8.376 19.659 1.00 75.56 91 ARG A CA 1
ATOM 718 C C . ARG A 1 91 ? -16.897 -7.662 20.917 1.00 75.56 91 ARG A C 1
ATOM 720 O O . ARG A 1 91 ? -17.018 -8.295 21.956 1.00 75.56 91 ARG A O 1
ATOM 727 N N . ASN A 1 92 ? -17.143 -6.356 20.841 1.00 70.62 92 ASN A N 1
ATOM 728 C CA . ASN A 1 92 ? -17.625 -5.566 21.975 1.00 70.62 92 ASN A CA 1
ATOM 729 C C . ASN A 1 92 ? -19.149 -5.647 22.179 1.00 70.62 92 ASN A C 1
ATOM 731 O O . ASN A 1 92 ? -19.625 -5.198 23.210 1.00 70.62 92 ASN A O 1
ATOM 735 N N . LYS A 1 93 ? -19.903 -6.167 21.199 1.00 69.06 93 LYS A N 1
ATOM 736 C CA . LYS A 1 93 ? -21.342 -6.459 21.330 1.00 69.06 93 LYS A CA 1
ATOM 737 C C . LYS A 1 93 ? -21.619 -7.858 21.880 1.00 69.06 93 LYS A C 1
ATOM 739 O O . LYS A 1 93 ? -22.692 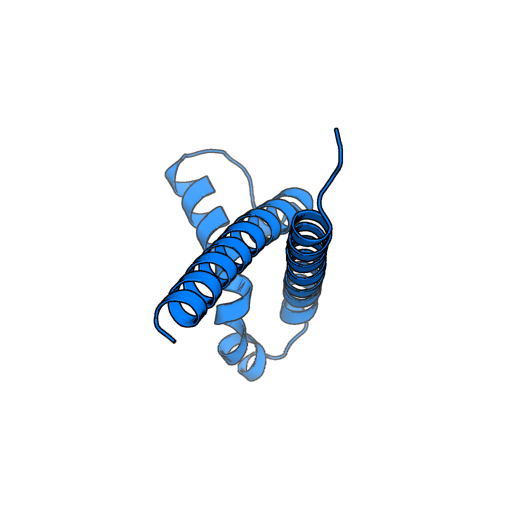-8.080 22.420 1.00 69.06 93 LYS A O 1
ATOM 744 N N . ASP A 1 94 ? -20.666 -8.772 21.711 1.00 65.06 94 ASP A N 1
ATOM 745 C CA . ASP A 1 94 ? -20.752 -10.162 22.173 1.00 65.06 94 ASP A CA 1
ATOM 746 C C . ASP A 1 94 ? -20.240 -10.338 23.625 1.00 65.06 94 ASP A C 1
ATOM 748 O O . ASP A 1 94 ? -20.110 -11.464 24.104 1.00 65.06 94 ASP A O 1
ATOM 752 N N . LYS A 1 95 ? -19.905 -9.234 24.309 1.00 54.00 95 LYS A N 1
ATOM 753 C CA . LYS A 1 95 ? -19.544 -9.164 25.733 1.00 54.00 95 LYS A CA 1
ATOM 754 C C . LYS A 1 95 ? -20.646 -8.458 26.505 1.00 54.00 95 LYS A C 1
ATOM 756 O O . LYS A 1 95 ? -20.856 -8.858 27.667 1.00 54.00 95 LYS A O 1
#

pLDDT: mean 85.55, std 9.34, range [49.5, 94.44]

Secondary structure (DSSP, 8-state):
----HHHHHHHHHHHHHHHHHHHHHHHHHTS-HHHHHHHGGGGHHHHHHHHHHHHTT----TTT-HHHHHHHHHHHHHHHHHHHHHHHHHHHH--

Sequence (95 aa):
MTITRRYIKLISAVTLLTVLLTWFFYAHETFPKPLRAATALVGTPVAIASGLSYYLKLGIPVYDTPWAVVLSNLTFSALLVFLADKFFNKRNKDK